Protein AF-A0A564ZEM7-F1 (afdb_monomer)

Secondary structure (DSSP, 8-state):
--HHHHHHHHHHHHGGGS-----S-EEE--SSSPEEEEEES-SS-SEEEEESSTTSPPEEEEEETTEEEETTEEEESS-EE-SS-EEEEES-STT-SEEEEE-SS-EEEEEE-TT----

Radius of gyration: 17.58 Å; Cα contacts (8 Å, |Δi|>4): 238; chains: 1; bounding box: 49×36×43 Å

Structure (mmCIF, N/CA/C/O backbone):
data_AF-A0A564ZEM7-F1
#
_entry.id   AF-A0A564ZEM7-F1
#
loop_
_atom_site.group_PDB
_atom_site.id
_atom_site.type_symbol
_atom_site.label_atom_id
_atom_site.label_alt_id
_atom_site.label_comp_id
_atom_site.label_asym_id
_atom_site.label_entity_id
_atom_site.label_seq_id
_atom_site.pdbx_PDB_ins_code
_atom_site.Cartn_x
_atom_site.Cartn_y
_atom_site.Cartn_z
_atom_site.occupancy
_atom_site.B_iso_or_equiv
_atom_site.auth_seq_id
_atom_site.auth_comp_id
_atom_site.auth_asym_id
_atom_site.auth_atom_id
_atom_site.pdbx_PDB_model_num
ATOM 1 N N . MET A 1 1 ? -35.235 -24.466 -28.842 1.00 55.91 1 MET A N 1
ATOM 2 C CA . MET A 1 1 ? -33.922 -23.776 -28.859 1.00 55.91 1 MET A CA 1
ATOM 3 C C . MET A 1 1 ? -33.900 -22.534 -27.951 1.00 55.91 1 MET A C 1
ATOM 5 O O . MET A 1 1 ? -33.419 -21.492 -28.360 1.00 55.91 1 MET A O 1
ATOM 9 N N . ILE A 1 2 ? -34.406 -22.616 -26.714 1.00 56.03 2 ILE A N 1
ATOM 10 C CA . ILE A 1 2 ? -34.346 -21.505 -25.728 1.00 56.03 2 ILE A CA 1
ATOM 11 C C . ILE A 1 2 ? -33.561 -21.924 -24.469 1.00 56.03 2 ILE A C 1
ATOM 13 O O . ILE A 1 2 ? -33.027 -21.097 -23.742 1.00 56.03 2 ILE A O 1
ATOM 17 N N . GLN A 1 3 ? -33.394 -23.233 -24.265 1.00 52.38 3 GLN A N 1
ATOM 18 C CA . GLN A 1 3 ? -32.759 -23.814 -23.083 1.00 52.38 3 GLN A CA 1
ATOM 19 C C . GLN A 1 3 ? -31.218 -23.734 -23.106 1.00 52.38 3 GLN A C 1
ATOM 21 O O . GLN A 1 3 ? -30.595 -23.705 -22.051 1.00 52.38 3 GLN A O 1
ATOM 26 N N . LEU A 1 4 ? -30.597 -23.631 -24.293 1.00 52.62 4 LEU A N 1
ATOM 27 C CA . LEU A 1 4 ? -29.137 -23.489 -24.424 1.00 52.62 4 LEU A CA 1
ATOM 28 C C . LEU A 1 4 ? -28.634 -22.085 -24.044 1.00 52.62 4 LEU A C 1
ATOM 30 O O . LEU A 1 4 ? -27.521 -21.951 -23.544 1.00 52.62 4 LEU A O 1
ATOM 34 N N . ALA A 1 5 ? -29.448 -21.045 -24.253 1.00 57.22 5 ALA A N 1
ATOM 35 C CA . ALA A 1 5 ? -29.047 -19.661 -23.996 1.00 57.22 5 ALA A CA 1
ATOM 36 C C . ALA A 1 5 ? -28.895 -19.367 -22.492 1.00 57.22 5 ALA A C 1
ATOM 38 O O . ALA A 1 5 ? -27.970 -18.666 -22.092 1.00 57.22 5 ALA A O 1
ATOM 39 N N . PHE A 1 6 ? -29.748 -19.961 -21.648 1.00 54.47 6 PHE A N 1
ATOM 40 C CA . PHE A 1 6 ? -29.698 -19.771 -20.193 1.00 54.47 6 PHE A CA 1
ATOM 41 C C . PHE A 1 6 ? -28.469 -20.420 -19.538 1.00 54.47 6 PHE A C 1
ATOM 43 O O . PHE A 1 6 ? -27.868 -19.827 -18.646 1.00 54.47 6 PHE A O 1
ATOM 50 N N . MET A 1 7 ? -28.039 -21.593 -20.019 1.00 56.38 7 MET A N 1
ATOM 51 C CA . MET A 1 7 ? -26.834 -22.259 -19.503 1.00 56.38 7 MET A CA 1
ATOM 52 C C . MET A 1 7 ? -25.557 -21.459 -19.799 1.00 56.38 7 MET A C 1
ATOM 54 O O . MET A 1 7 ? -24.661 -21.400 -18.959 1.00 56.38 7 MET A O 1
ATOM 58 N N . MET A 1 8 ? -25.483 -20.784 -20.954 1.00 55.09 8 MET A N 1
ATOM 59 C CA . MET A 1 8 ? -24.322 -19.963 -21.315 1.00 55.09 8 MET A CA 1
ATOM 60 C C . MET A 1 8 ? -24.179 -18.730 -20.407 1.00 55.09 8 MET A C 1
ATOM 62 O O . MET A 1 8 ? -23.075 -18.423 -19.968 1.00 55.09 8 MET A O 1
ATOM 66 N N . VAL A 1 9 ? -25.284 -18.060 -20.056 1.00 55.31 9 VAL A N 1
ATOM 67 C CA . VAL A 1 9 ? -25.271 -16.873 -19.174 1.00 55.31 9 VAL A CA 1
ATOM 68 C C . VAL A 1 9 ? -24.814 -17.223 -17.750 1.00 55.31 9 VAL A C 1
ATOM 70 O O . VAL A 1 9 ? -24.059 -16.464 -17.137 1.00 55.31 9 VAL A O 1
ATOM 73 N N . CYS A 1 10 ? -25.186 -18.399 -17.235 1.00 52.50 10 CYS A N 1
ATOM 74 C CA . CYS A 1 10 ? -24.701 -18.873 -15.935 1.00 52.50 10 CYS A CA 1
ATOM 75 C C . CYS A 1 10 ? -23.197 -19.189 -15.951 1.00 52.50 10 CYS A C 1
ATOM 77 O O . CYS A 1 10 ? -22.499 -18.846 -14.998 1.00 52.50 10 CYS A O 1
ATOM 79 N N . LEU A 1 11 ? -22.681 -19.758 -17.046 1.00 51.09 11 LEU A N 1
ATOM 80 C CA . LEU A 1 11 ? -21.252 -20.053 -17.203 1.00 51.09 11 LEU A CA 1
ATOM 81 C C . LEU A 1 11 ? -20.392 -18.776 -17.246 1.00 51.09 11 LEU A C 1
ATOM 83 O O . LEU A 1 11 ? -19.346 -18.731 -16.595 1.00 51.09 11 LEU A O 1
ATOM 87 N N . PHE A 1 12 ? -20.862 -17.713 -17.912 1.00 49.97 12 PHE A N 1
ATOM 88 C CA . PHE A 1 12 ? -20.185 -16.406 -17.897 1.00 49.97 12 PHE A CA 1
ATOM 89 C C . PHE A 1 12 ? -20.228 -15.723 -16.524 1.00 49.97 12 PHE A C 1
ATOM 91 O O . PHE A 1 12 ? -19.297 -15.003 -16.168 1.00 49.97 12 PHE A O 1
ATOM 98 N N . SER A 1 13 ? -21.270 -15.973 -15.727 1.00 47.84 13 SER A N 1
ATOM 99 C CA . SER A 1 13 ? -21.402 -15.411 -14.375 1.00 47.84 13 SER A CA 1
ATOM 100 C C . SER A 1 13 ? -20.432 -16.064 -13.383 1.00 47.84 13 SER A C 1
ATOM 102 O O . SER A 1 13 ? -19.892 -15.390 -12.508 1.00 47.84 13 SER A O 1
ATOM 104 N N . SER A 1 14 ? -20.158 -17.364 -13.543 1.00 44.25 14 SER A N 1
ATOM 105 C CA . SER A 1 14 ? -19.207 -18.095 -12.695 1.00 44.25 14 SER A CA 1
ATOM 106 C C . SER A 1 14 ? -17.739 -17.756 -12.972 1.00 44.25 14 SER A C 1
ATOM 108 O O . SER A 1 14 ? -16.916 -17.867 -12.066 1.00 44.25 14 SER A O 1
ATOM 110 N N . THR A 1 15 ? -17.393 -17.285 -14.176 1.00 44.38 15 THR A N 1
ATOM 111 C CA . THR A 1 15 ? -16.013 -16.870 -14.497 1.00 44.38 15 THR A CA 1
ATOM 112 C C . THR A 1 15 ? -15.600 -15.534 -13.874 1.00 44.38 15 THR A C 1
ATOM 114 O O . THR A 1 15 ? -14.408 -15.266 -13.776 1.00 44.38 15 THR A O 1
ATOM 117 N N . PHE A 1 16 ? -16.538 -14.713 -13.385 1.00 45.19 16 PHE A N 1
ATOM 118 C CA . PHE A 1 16 ? -16.212 -13.467 -12.668 1.00 45.19 16 PHE A CA 1
ATOM 119 C C . PHE A 1 16 ? -15.999 -13.652 -11.158 1.00 45.19 16 PHE A C 1
ATOM 121 O O . PHE A 1 16 ? -15.629 -12.703 -10.471 1.00 45.19 16 PHE A O 1
ATOM 128 N N . ALA A 1 17 ? -16.178 -14.867 -10.633 1.00 43.09 17 ALA A N 1
ATOM 129 C CA . ALA A 1 17 ? -15.904 -15.179 -9.229 1.00 43.09 17 ALA A CA 1
ATOM 130 C C . ALA A 1 17 ? -14.431 -15.548 -8.962 1.00 43.09 17 ALA A C 1
ATOM 132 O O . ALA A 1 17 ? -14.081 -15.952 -7.855 1.00 43.09 17 ALA A O 1
ATOM 133 N N . GLN A 1 18 ? -13.551 -15.405 -9.955 1.00 35.53 18 GLN A N 1
ATOM 134 C CA . GLN A 1 18 ? -12.119 -15.625 -9.799 1.00 35.53 18 GLN A CA 1
ATOM 135 C C . GLN A 1 18 ? -11.417 -14.272 -9.659 1.00 35.53 18 GLN A C 1
ATOM 137 O O . GLN A 1 18 ? -10.949 -13.714 -10.641 1.00 35.53 18 GLN A O 1
ATOM 142 N N . SER A 1 19 ? -11.407 -13.740 -8.429 1.00 43.47 19 SER A N 1
ATOM 143 C CA . SER A 1 19 ? -10.582 -12.608 -7.977 1.00 43.47 19 SER A CA 1
ATOM 144 C C . SER A 1 19 ? -10.377 -11.529 -9.045 1.00 43.47 19 SER A C 1
ATOM 146 O O . SER A 1 19 ? -9.298 -11.429 -9.627 1.00 43.47 19 SER A O 1
ATOM 148 N N . GLY A 1 20 ? -11.401 -10.710 -9.302 1.00 43.31 20 GLY A N 1
ATOM 149 C CA . GLY A 1 20 ? -11.201 -9.460 -10.029 1.00 43.31 20 GLY A CA 1
ATOM 150 C C . GLY A 1 20 ? -10.191 -8.616 -9.256 1.00 43.31 20 GLY A C 1
ATOM 151 O O . GLY A 1 20 ? -10.559 -7.947 -8.294 1.00 43.31 20 GLY A O 1
ATOM 152 N N . GLU A 1 21 ? -8.909 -8.709 -9.611 1.00 54.62 21 GLU A N 1
ATOM 153 C CA . GLU A 1 21 ? -7.842 -7.913 -9.018 1.00 54.62 21 GLU A CA 1
ATOM 154 C C . GLU A 1 21 ? -8.120 -6.450 -9.359 1.00 54.62 21 GLU A C 1
ATOM 156 O O . GLU A 1 21 ? -7.776 -5.948 -10.428 1.00 54.62 21 GLU A O 1
ATOM 161 N N . VAL A 1 22 ? -8.827 -5.767 -8.459 1.00 58.50 22 VAL A N 1
ATOM 162 C CA . VAL A 1 22 ? -9.171 -4.360 -8.635 1.00 58.50 22 VAL A CA 1
ATOM 163 C C . VAL A 1 22 ? -7.880 -3.555 -8.540 1.00 58.50 22 VAL A C 1
ATOM 165 O O . VAL A 1 22 ? -7.268 -3.443 -7.472 1.00 58.50 22 VAL A O 1
ATOM 168 N N . LEU A 1 23 ? -7.461 -3.006 -9.679 1.00 68.12 23 LEU A N 1
ATOM 169 C CA . LEU A 1 23 ? -6.383 -2.033 -9.743 1.00 68.12 23 LEU A CA 1
ATOM 170 C C . LEU A 1 23 ? -6.866 -0.730 -9.105 1.00 68.12 23 LEU A C 1
ATOM 172 O O . LEU A 1 23 ? -7.797 -0.095 -9.597 1.00 68.12 23 LEU A O 1
ATOM 176 N N . GLY A 1 24 ? -6.200 -0.318 -8.027 1.00 73.50 24 GLY A N 1
ATOM 177 C CA . GLY A 1 24 ? -6.386 1.002 -7.432 1.00 73.50 24 GLY A CA 1
ATOM 178 C C . GLY A 1 24 ? -7.020 1.020 -6.043 1.00 73.50 24 GLY A C 1
ATOM 179 O O . GLY A 1 24 ? -6.709 0.191 -5.182 1.00 73.50 24 GLY A O 1
ATOM 180 N N . SER A 1 25 ? -7.823 2.058 -5.802 1.00 82.50 25 SER A N 1
ATOM 181 C CA . SER A 1 25 ? -8.379 2.381 -4.487 1.00 82.50 25 SER A CA 1
ATOM 182 C C . SER A 1 25 ? -9.407 1.347 -4.037 1.00 82.50 25 SER A C 1
ATOM 184 O O . SER A 1 25 ? -10.205 0.875 -4.845 1.00 82.50 25 SER A O 1
ATOM 186 N N . ARG A 1 26 ? -9.410 0.999 -2.747 1.00 85.75 26 ARG A N 1
ATOM 187 C CA . ARG A 1 26 ? -10.347 0.007 -2.193 1.00 85.75 26 ARG A CA 1
ATOM 188 C C . ARG A 1 26 ? -10.571 0.189 -0.694 1.00 85.75 26 ARG A C 1
ATOM 190 O O . ARG A 1 26 ? -9.780 0.848 -0.020 1.00 85.75 26 ARG A O 1
ATOM 197 N N . VAL A 1 27 ? -11.607 -0.459 -0.169 1.00 85.75 27 VAL A N 1
ATOM 198 C CA . VAL A 1 27 ? -11.818 -0.615 1.275 1.00 85.75 27 VAL A CA 1
ATOM 199 C C . VAL A 1 27 ? -11.524 -2.060 1.664 1.00 85.75 27 VAL A C 1
ATOM 201 O O . VAL A 1 27 ? -12.000 -2.979 1.005 1.00 85.75 27 VAL A O 1
ATOM 204 N N . ILE A 1 28 ? -10.734 -2.259 2.716 1.00 85.88 28 ILE A N 1
ATOM 205 C CA . ILE A 1 28 ? -10.465 -3.571 3.310 1.00 85.88 28 ILE A CA 1
ATOM 206 C C . ILE A 1 28 ? -11.223 -3.642 4.628 1.00 85.88 28 ILE A C 1
ATOM 208 O O . ILE A 1 28 ? -10.983 -2.827 5.520 1.00 85.88 28 ILE A O 1
ATOM 212 N N . THR A 1 29 ? -12.133 -4.605 4.740 1.00 84.12 29 THR A N 1
ATOM 213 C CA . THR A 1 29 ? -12.976 -4.803 5.929 1.00 84.12 29 THR A CA 1
ATOM 214 C C . THR A 1 29 ? -12.534 -5.975 6.800 1.00 84.12 29 THR A C 1
ATOM 216 O O . THR A 1 29 ? -13.063 -6.153 7.899 1.00 84.12 29 THR A O 1
ATOM 219 N N . ASP A 1 30 ? -11.539 -6.744 6.343 1.00 80.50 30 ASP A N 1
ATOM 220 C CA . ASP A 1 30 ? -11.022 -7.905 7.060 1.00 80.50 30 ASP A CA 1
ATOM 221 C C . ASP A 1 30 ? -10.555 -7.527 8.468 1.00 80.50 30 ASP A C 1
ATOM 223 O O . ASP A 1 30 ? -9.823 -6.558 8.692 1.00 80.50 30 ASP A O 1
ATOM 227 N N . SER A 1 31 ? -10.984 -8.320 9.445 1.00 73.06 31 SER A N 1
ATOM 228 C CA . SER A 1 31 ? -10.718 -8.058 10.858 1.00 73.06 31 SER A CA 1
ATOM 229 C C . SER A 1 31 ? -9.369 -8.603 11.334 1.00 73.06 31 SER A C 1
ATOM 231 O O . SER A 1 31 ? -8.846 -8.182 12.373 1.00 73.06 31 SER A O 1
ATOM 233 N N . SER A 1 32 ? -8.797 -9.543 10.584 1.00 72.62 32 SER A N 1
ATOM 234 C CA . SER A 1 32 ? -7.529 -10.208 10.873 1.00 72.62 32 SER A CA 1
ATOM 235 C C . SER A 1 32 ? -7.005 -10.938 9.632 1.00 72.62 32 SER A C 1
ATOM 237 O O . SER A 1 32 ? -7.710 -11.073 8.637 1.00 72.62 32 SER A O 1
ATOM 239 N N . GLY A 1 33 ? -5.761 -11.413 9.697 1.00 72.31 33 GLY A N 1
ATOM 240 C CA . GLY A 1 33 ? -5.125 -12.150 8.606 1.00 72.31 33 GLY A CA 1
ATOM 241 C C . GLY A 1 33 ? -4.254 -11.275 7.707 1.00 72.31 33 GLY A C 1
ATOM 242 O O . GLY A 1 33 ? -3.992 -10.106 8.002 1.00 72.31 33 GLY A O 1
ATOM 243 N N . ARG A 1 34 ? -3.754 -11.884 6.628 1.00 69.31 34 ARG A N 1
ATOM 244 C CA . ARG A 1 34 ? -2.955 -11.202 5.605 1.00 69.31 34 ARG A CA 1
ATOM 245 C C . ARG A 1 34 ? -3.875 -10.427 4.678 1.00 69.31 34 ARG A C 1
ATOM 247 O O . ARG A 1 34 ? -4.873 -10.971 4.216 1.00 69.31 34 ARG A O 1
ATOM 254 N N . VAL A 1 35 ? -3.491 -9.198 4.346 1.00 75.06 35 VAL A N 1
ATOM 255 C CA . VAL A 1 35 ? -4.118 -8.497 3.225 1.00 75.06 35 VAL A CA 1
ATOM 256 C C . VAL A 1 35 ? -3.603 -9.177 1.966 1.00 75.06 35 VAL A C 1
ATOM 258 O O . VAL A 1 35 ? -2.385 -9.258 1.780 1.00 75.06 35 VAL A O 1
ATOM 261 N N . GLY A 1 36 ? -4.508 -9.675 1.123 1.00 75.31 36 GLY A N 1
ATOM 262 C CA . GLY A 1 36 ? -4.139 -10.215 -0.183 1.00 75.31 36 GLY A CA 1
ATOM 263 C C . GLY A 1 36 ? -3.307 -9.216 -1.005 1.00 75.31 36 GLY A C 1
ATOM 264 O O . GLY A 1 36 ? -3.307 -8.017 -0.712 1.00 75.31 36 GLY A O 1
ATOM 265 N N . PRO A 1 37 ? -2.582 -9.687 -2.030 1.00 85.94 37 PRO A N 1
ATOM 266 C CA . PRO A 1 37 ? -1.761 -8.819 -2.862 1.00 85.94 37 PRO A CA 1
ATOM 267 C C . PRO A 1 37 ? -2.590 -7.661 -3.432 1.00 85.94 37 PRO A C 1
ATOM 269 O O . PRO A 1 37 ? -3.670 -7.841 -3.999 1.00 85.94 37 PRO A O 1
ATOM 272 N N . MET A 1 38 ? -2.087 -6.443 -3.257 1.00 89.06 38 MET A N 1
ATOM 273 C CA . MET A 1 38 ? -2.700 -5.233 -3.780 1.00 89.06 38 MET A CA 1
ATOM 274 C C . MET A 1 38 ? -1.887 -4.709 -4.951 1.00 89.06 38 MET A C 1
ATOM 276 O O . MET A 1 38 ? -0.720 -4.353 -4.794 1.00 89.06 38 MET A O 1
ATOM 280 N N . LEU A 1 39 ? -2.525 -4.647 -6.116 1.00 89.62 39 LEU A N 1
ATOM 281 C CA . LEU A 1 39 ? -1.939 -4.131 -7.340 1.00 89.62 39 LEU A CA 1
ATOM 282 C C . LEU A 1 39 ? -2.390 -2.692 -7.597 1.00 89.62 39 LEU A C 1
ATOM 284 O O . LEU A 1 39 ? -3.576 -2.358 -7.511 1.00 89.62 39 LEU A O 1
ATOM 288 N N . PHE A 1 40 ? -1.428 -1.847 -7.945 1.00 87.38 40 PHE A N 1
ATOM 289 C CA . PHE A 1 40 ? -1.637 -0.452 -8.315 1.00 87.38 40 PHE A CA 1
ATOM 290 C C . PHE A 1 40 ? -1.025 -0.227 -9.682 1.00 87.38 40 PHE A C 1
ATOM 292 O O . PHE A 1 40 ? 0.123 -0.614 -9.885 1.00 87.38 40 PHE A O 1
ATOM 299 N N . LYS A 1 41 ? -1.739 0.430 -10.599 1.00 87.06 41 LYS A N 1
ATOM 300 C CA . LYS A 1 41 ? -1.245 0.757 -11.945 1.00 87.06 41 LYS A CA 1
ATOM 301 C C . LYS A 1 41 ? -0.250 1.925 -11.898 1.00 87.06 41 LYS A C 1
ATOM 303 O O . LYS A 1 41 ? -0.431 2.965 -12.505 1.00 87.06 41 LYS A O 1
ATOM 308 N N . SER A 1 42 ? 0.801 1.763 -11.109 1.00 80.06 42 SER A N 1
ATOM 309 C CA . SER A 1 42 ? 1.862 2.739 -10.927 1.00 80.06 42 SER A CA 1
ATOM 310 C C . SER A 1 42 ? 3.183 2.007 -11.021 1.00 80.06 42 SER A C 1
ATOM 312 O O . SER A 1 42 ? 3.502 1.172 -10.176 1.00 80.06 42 SER A O 1
ATOM 314 N N . SER A 1 43 ? 3.934 2.305 -12.070 1.00 76.56 43 SER A N 1
ATOM 315 C CA . SER A 1 43 ? 5.245 1.719 -12.331 1.00 76.56 43 SER A CA 1
ATOM 316 C C . SER A 1 43 ? 6.366 2.396 -11.555 1.00 76.56 43 SER A C 1
ATOM 318 O O . SER A 1 43 ? 7.437 1.824 -11.399 1.00 76.56 43 SER A O 1
ATOM 320 N N . PHE A 1 44 ? 6.111 3.601 -11.039 1.00 78.44 44 PHE A N 1
ATOM 321 C CA . PHE A 1 44 ? 7.038 4.378 -10.222 1.00 78.44 44 PHE A CA 1
ATOM 322 C C . PHE A 1 44 ? 6.237 5.254 -9.252 1.00 78.44 44 PHE A C 1
ATOM 324 O O . PHE A 1 44 ? 5.957 6.418 -9.552 1.00 78.44 44 PHE A O 1
ATOM 331 N N . PRO A 1 45 ? 5.810 4.714 -8.099 1.00 80.25 45 PRO A N 1
ATOM 332 C CA . PRO A 1 45 ? 5.136 5.524 -7.100 1.00 80.25 45 PRO A CA 1
ATOM 333 C C . PRO A 1 45 ? 6.121 6.550 -6.526 1.00 80.25 45 PRO A C 1
ATOM 335 O O . PRO A 1 45 ? 7.152 6.196 -5.954 1.00 80.25 45 PRO A O 1
ATOM 338 N N . ASN A 1 46 ? 5.793 7.834 -6.667 1.00 83.31 46 ASN A N 1
ATOM 339 C CA . ASN A 1 46 ? 6.554 8.938 -6.084 1.00 83.31 46 ASN A CA 1
ATOM 340 C C . ASN A 1 46 ? 6.404 8.960 -4.563 1.00 83.31 46 ASN A C 1
ATOM 342 O O . ASN A 1 46 ? 7.329 9.329 -3.839 1.00 83.31 46 ASN A O 1
ATOM 346 N N . THR A 1 47 ? 5.214 8.606 -4.079 1.00 90.00 47 THR A N 1
ATOM 347 C CA . THR A 1 47 ? 4.881 8.607 -2.660 1.00 90.00 47 THR A CA 1
ATOM 348 C C . THR A 1 47 ? 4.174 7.312 -2.297 1.00 90.00 47 THR A C 1
ATOM 350 O O . THR A 1 47 ? 3.246 6.868 -2.968 1.00 90.00 47 THR A O 1
ATOM 353 N N . MET A 1 48 ? 4.619 6.696 -1.207 1.00 93.19 48 MET A N 1
ATOM 354 C CA . MET A 1 48 ? 3.915 5.604 -0.548 1.00 93.19 48 MET A CA 1
ATOM 355 C C . MET A 1 48 ? 3.927 5.904 0.940 1.00 93.19 48 MET A C 1
ATOM 357 O O . MET A 1 48 ? 4.992 5.983 1.556 1.00 93.19 48 MET A O 1
ATOM 361 N N . SER A 1 49 ? 2.746 6.110 1.507 1.00 93.44 49 SER A N 1
ATOM 362 C CA . SER A 1 49 ? 2.593 6.558 2.884 1.00 93.44 49 SER A CA 1
ATOM 363 C C . SER A 1 49 ? 1.505 5.759 3.574 1.00 93.44 49 SER A C 1
ATOM 365 O O . SER A 1 49 ? 0.441 5.517 3.011 1.00 93.44 49 SER A O 1
ATOM 367 N N . LEU A 1 50 ? 1.778 5.369 4.811 1.00 92.00 50 LEU A N 1
ATOM 368 C CA . LEU A 1 50 ? 0.891 4.562 5.628 1.00 92.00 50 LEU A CA 1
ATOM 369 C C . LEU A 1 50 ? 0.564 5.309 6.918 1.00 92.00 50 LEU A C 1
ATOM 371 O O . LEU A 1 50 ? 1.441 5.893 7.567 1.00 92.00 50 LEU A O 1
ATOM 375 N N . GLN A 1 51 ? -0.705 5.268 7.288 1.00 91.56 51 GLN A N 1
ATOM 376 C CA . GLN A 1 51 ? -1.235 5.816 8.520 1.00 91.56 51 GLN A CA 1
ATOM 377 C C . GLN A 1 51 ? -1.775 4.664 9.371 1.00 91.56 51 GLN A C 1
ATOM 379 O O . GLN A 1 51 ? -2.558 3.844 8.893 1.00 91.56 51 GLN A O 1
ATOM 384 N N . LYS A 1 52 ? -1.340 4.574 10.634 1.00 88.00 52 LYS A N 1
ATOM 385 C CA . LYS A 1 52 ? -1.746 3.479 11.534 1.00 88.00 52 LYS A CA 1
ATOM 386 C C . LYS A 1 52 ? -3.138 3.688 12.123 1.00 88.00 52 LYS A C 1
ATOM 388 O O . LYS A 1 52 ? -3.949 2.778 12.144 1.00 88.00 52 LYS A O 1
ATOM 393 N N . THR A 1 53 ? -3.397 4.896 12.601 1.00 87.94 53 THR A N 1
ATOM 394 C CA . THR A 1 53 ? -4.669 5.330 13.196 1.00 87.94 53 THR A CA 1
ATOM 395 C C . THR A 1 53 ? -5.067 6.691 12.614 1.00 87.94 53 THR A C 1
ATOM 397 O O . THR A 1 53 ? -4.165 7.411 12.171 1.00 87.94 53 THR A O 1
ATOM 400 N N . PRO A 1 54 ? -6.353 7.095 12.654 1.00 86.38 54 PRO A N 1
ATOM 401 C CA . PRO A 1 54 ? -6.830 8.350 12.052 1.00 86.38 54 PRO A CA 1
ATOM 402 C C . PRO A 1 54 ? -6.024 9.599 12.445 1.00 86.38 54 PRO A C 1
ATOM 404 O O . PRO A 1 54 ? -5.814 10.496 11.634 1.00 86.38 54 PRO A O 1
ATOM 407 N N . ASN A 1 55 ? -5.497 9.619 13.674 1.00 86.69 55 ASN A N 1
ATOM 408 C CA . ASN A 1 55 ? -4.760 10.759 14.230 1.00 86.69 55 ASN A CA 1
ATOM 409 C C . ASN A 1 55 ? -3.237 10.548 14.251 1.00 86.69 55 ASN A C 1
ATOM 411 O O . ASN A 1 55 ? -2.492 11.380 14.768 1.00 86.69 55 ASN A O 1
ATOM 415 N N . SER A 1 56 ? -2.744 9.422 13.730 1.00 90.12 56 SER A N 1
ATOM 416 C CA . SER A 1 56 ? -1.304 9.166 13.666 1.00 90.12 56 SER A CA 1
ATOM 417 C C . SER A 1 56 ? -0.653 9.930 12.516 1.00 90.12 56 SER A C 1
ATOM 419 O O . SER A 1 56 ? -1.259 10.161 11.471 1.00 90.12 56 SER A O 1
ATOM 421 N N . LYS A 1 57 ? 0.623 10.290 12.691 1.00 91.69 57 LYS A N 1
ATOM 422 C CA . LYS A 1 57 ? 1.426 10.863 11.608 1.00 91.69 57 LYS A CA 1
ATOM 423 C C . LYS A 1 57 ? 1.610 9.840 10.491 1.00 91.69 57 LYS A C 1
ATOM 425 O O . LYS A 1 57 ? 1.863 8.662 10.753 1.00 91.69 57 LYS A O 1
ATOM 430 N N . TRP A 1 58 ? 1.578 10.330 9.261 1.00 92.25 58 TRP A N 1
ATOM 431 C CA . TRP A 1 58 ? 1.958 9.566 8.085 1.00 92.25 58 TRP A CA 1
ATOM 432 C C . TRP A 1 58 ? 3.405 9.100 8.175 1.00 92.25 58 TRP A C 1
ATOM 434 O O . TRP A 1 58 ? 4.300 9.860 8.556 1.00 92.25 58 TRP A O 1
ATOM 444 N N . LYS A 1 59 ? 3.635 7.843 7.808 1.00 93.25 59 LYS A N 1
ATOM 445 C CA . LYS A 1 59 ? 4.972 7.266 7.716 1.00 93.25 59 LYS A CA 1
ATOM 446 C C . LYS A 1 59 ? 5.215 6.773 6.305 1.00 93.25 59 LYS A C 1
ATOM 448 O O . LYS A 1 59 ? 4.356 6.125 5.717 1.00 93.25 59 LYS A O 1
ATOM 453 N N . VAL A 1 60 ? 6.405 7.056 5.791 1.00 94.62 60 VAL A N 1
ATOM 454 C CA . VAL A 1 60 ? 6.818 6.588 4.468 1.00 94.62 60 VAL A CA 1
ATOM 455 C C . VAL A 1 60 ? 6.937 5.065 4.487 1.00 94.62 60 VAL A C 1
ATOM 457 O O . VAL A 1 60 ? 7.608 4.496 5.356 1.00 94.62 60 VAL A O 1
ATOM 460 N N . LEU A 1 61 ? 6.290 4.432 3.516 1.00 93.31 61 LEU A N 1
ATOM 461 C CA . LEU A 1 61 ? 6.418 3.021 3.197 1.00 93.31 61 LEU A CA 1
ATOM 462 C C . LEU A 1 61 ? 7.497 2.869 2.121 1.00 93.31 61 LEU A C 1
ATOM 464 O O . LEU A 1 61 ? 7.466 3.549 1.098 1.00 93.31 61 LEU A O 1
ATOM 468 N N . LYS A 1 62 ? 8.468 1.990 2.353 1.00 94.06 62 LYS A N 1
ATOM 469 C CA . LYS A 1 62 ? 9.563 1.721 1.416 1.00 94.06 62 LYS A CA 1
ATOM 470 C C . LYS A 1 62 ? 9.564 0.257 1.028 1.00 94.06 62 LYS A C 1
ATOM 472 O O . LYS A 1 62 ? 9.360 -0.602 1.883 1.00 94.06 62 LYS A O 1
ATOM 477 N N . ILE A 1 63 ? 9.868 -0.020 -0.232 1.00 94.00 63 ILE A N 1
ATOM 478 C CA . ILE A 1 63 ? 10.123 -1.379 -0.700 1.00 94.00 63 ILE A CA 1
ATOM 479 C C . ILE A 1 63 ? 11.634 -1.601 -0.652 1.00 94.00 63 ILE A C 1
ATOM 481 O O . ILE A 1 63 ? 12.390 -0.853 -1.268 1.00 94.00 63 ILE A O 1
ATOM 485 N N . VAL A 1 64 ? 12.071 -2.591 0.122 1.00 94.25 64 VAL A N 1
ATOM 486 C CA . VAL A 1 64 ? 13.484 -2.948 0.300 1.00 94.25 64 VAL A CA 1
ATOM 487 C C . VAL A 1 64 ? 13.596 -4.463 0.191 1.00 94.25 64 VAL A C 1
ATOM 489 O O . VAL A 1 64 ? 12.960 -5.173 0.967 1.00 94.25 64 VAL A O 1
ATOM 492 N N . ASN A 1 65 ? 14.379 -4.959 -0.771 1.00 93.62 65 ASN A N 1
ATOM 493 C CA . ASN A 1 65 ? 14.617 -6.394 -0.994 1.00 93.62 65 ASN A CA 1
ATOM 494 C C . ASN A 1 65 ? 13.323 -7.238 -1.015 1.00 93.62 65 ASN A C 1
ATOM 496 O O . ASN A 1 65 ? 13.215 -8.243 -0.317 1.00 93.62 65 ASN A O 1
ATOM 500 N N . GLY A 1 66 ? 12.302 -6.794 -1.755 1.00 93.38 66 GLY A N 1
ATOM 501 C CA . GLY A 1 66 ? 11.026 -7.513 -1.869 1.00 93.38 66 GLY A CA 1
ATOM 502 C C . GLY A 1 66 ?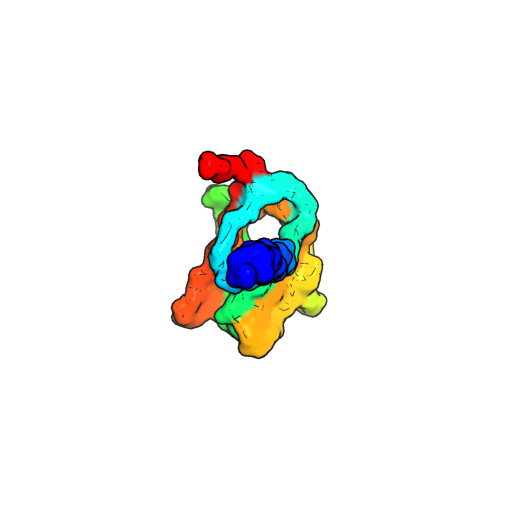 10.088 -7.384 -0.659 1.00 93.38 66 GLY A C 1
ATOM 503 O O . GLY A 1 66 ? 9.020 -7.993 -0.644 1.00 93.38 66 GLY A O 1
ATOM 504 N N . SER A 1 67 ? 10.464 -6.608 0.361 1.00 94.75 67 SER A N 1
ATOM 505 C CA . SER A 1 67 ? 9.678 -6.400 1.582 1.00 94.75 67 SER A CA 1
ATOM 506 C C . SER A 1 67 ? 9.174 -4.965 1.692 1.00 94.75 67 SER A C 1
ATOM 508 O O . SER A 1 67 ? 9.892 -4.010 1.392 1.00 94.75 67 SER A O 1
ATOM 510 N N . CYS A 1 68 ? 7.956 -4.798 2.197 1.00 92.81 68 CYS A N 1
ATOM 511 C CA . CYS A 1 68 ? 7.421 -3.505 2.598 1.00 92.81 68 CYS A CA 1
ATOM 512 C C . CYS A 1 68 ? 7.921 -3.146 4.001 1.00 92.81 68 CYS A C 1
ATOM 514 O O . CYS A 1 68 ? 7.699 -3.886 4.962 1.00 92.81 68 CYS A O 1
ATOM 516 N N . THR A 1 69 ? 8.560 -1.986 4.139 1.00 93.31 69 THR A N 1
ATOM 517 C CA . THR A 1 69 ? 9.147 -1.505 5.394 1.00 93.31 69 THR A CA 1
ATOM 518 C C . THR A 1 69 ? 8.622 -0.125 5.770 1.00 93.31 69 THR A C 1
ATOM 520 O O . THR A 1 69 ? 8.466 0.757 4.927 1.00 93.31 69 THR A O 1
ATOM 523 N N . MET A 1 70 ? 8.361 0.082 7.058 1.00 91.06 70 MET A N 1
ATOM 524 C CA . MET A 1 70 ? 7.905 1.355 7.609 1.00 91.06 70 MET A CA 1
ATOM 525 C C . MET A 1 70 ? 8.684 1.659 8.889 1.00 91.06 70 MET A C 1
ATOM 527 O O . MET A 1 70 ? 8.627 0.903 9.859 1.00 91.06 70 MET A O 1
ATOM 531 N N . GLY A 1 71 ? 9.417 2.777 8.905 1.00 87.06 71 GLY A N 1
ATOM 532 C CA . GLY A 1 71 ? 10.236 3.169 10.061 1.00 87.06 71 GLY A CA 1
ATOM 533 C C . GLY A 1 71 ? 11.249 2.097 10.486 1.00 87.06 71 GLY A C 1
ATOM 534 O O . GLY A 1 71 ? 11.421 1.868 11.678 1.00 87.06 71 GLY A O 1
ATOM 535 N N . GLY A 1 72 ? 11.846 1.390 9.519 1.00 86.88 72 GLY A N 1
ATOM 536 C CA . GLY A 1 72 ? 12.832 0.327 9.755 1.00 86.88 72 GLY A CA 1
ATOM 537 C C . GLY A 1 72 ? 12.252 -1.047 10.111 1.00 86.88 72 GLY A C 1
ATOM 538 O O . GLY A 1 72 ? 13.011 -2.001 10.228 1.00 86.88 72 GLY A O 1
ATOM 539 N N . ARG A 1 73 ? 10.927 -1.185 10.260 1.00 90.25 73 ARG A N 1
ATOM 540 C CA . ARG A 1 73 ? 10.268 -2.475 10.529 1.00 90.25 73 ARG A CA 1
ATOM 541 C C . ARG A 1 73 ? 9.622 -3.033 9.269 1.00 90.25 73 ARG A C 1
ATOM 543 O O . ARG A 1 73 ? 9.008 -2.274 8.521 1.00 90.25 73 ARG A O 1
ATOM 550 N N . ILE A 1 74 ? 9.718 -4.344 9.065 1.00 91.81 74 ILE A N 1
ATOM 551 C CA . ILE A 1 74 ? 8.997 -5.048 7.998 1.00 91.81 74 ILE A CA 1
ATOM 552 C C . ILE A 1 74 ? 7.520 -5.128 8.384 1.00 91.81 74 ILE A C 1
ATOM 554 O O . ILE A 1 74 ? 7.183 -5.544 9.490 1.00 91.81 74 ILE A O 1
ATOM 558 N N . VAL A 1 75 ? 6.649 -4.706 7.475 1.00 91.00 75 VAL A N 1
ATOM 559 C CA . VAL A 1 75 ? 5.190 -4.689 7.665 1.00 91.00 75 VAL A CA 1
ATOM 560 C C . VAL A 1 75 ? 4.455 -5.595 6.679 1.00 91.00 75 VAL A C 1
ATOM 562 O O . VAL A 1 75 ? 3.252 -5.817 6.815 1.00 91.00 75 VAL A O 1
ATOM 565 N N . GLY A 1 76 ? 5.162 -6.117 5.681 1.00 91.25 76 GLY A N 1
ATOM 566 C CA . GLY A 1 76 ? 4.550 -6.857 4.596 1.00 91.25 76 GLY A 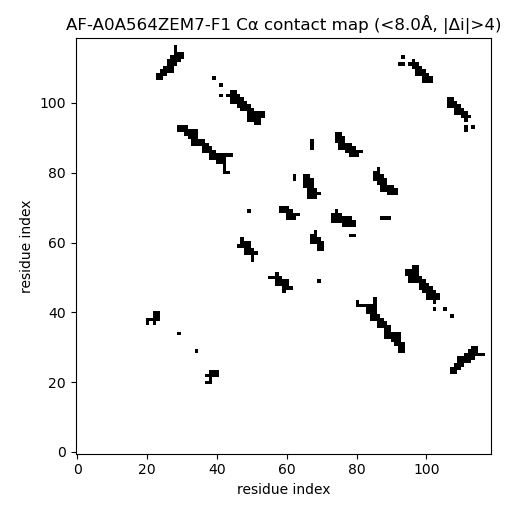CA 1
ATOM 567 C C . GLY A 1 76 ? 5.549 -7.431 3.604 1.00 91.25 76 GLY A C 1
ATOM 568 O O . GLY A 1 76 ? 6.689 -6.969 3.522 1.00 91.25 76 GLY A O 1
ATOM 569 N N . GLY A 1 77 ? 5.103 -8.425 2.850 1.00 91.88 77 GLY A N 1
ATOM 570 C CA . GLY A 1 77 ? 5.822 -9.035 1.741 1.00 91.88 77 GLY A CA 1
ATOM 571 C C . GLY A 1 77 ? 4.990 -10.168 1.123 1.00 91.88 77 GLY A C 1
ATOM 572 O O . GLY A 1 77 ? 4.213 -10.796 1.845 1.00 91.88 77 GLY A O 1
ATOM 573 N N . PRO A 1 78 ? 5.120 -10.438 -0.188 1.00 93.19 78 PRO A N 1
ATOM 574 C CA . PRO A 1 78 ? 6.026 -9.785 -1.136 1.00 93.19 78 PRO A CA 1
ATOM 575 C C . PRO A 1 78 ? 5.547 -8.385 -1.563 1.00 93.19 78 PRO A C 1
ATOM 577 O O . PRO A 1 78 ? 4.348 -8.136 -1.701 1.00 93.19 78 PRO A O 1
ATOM 580 N N . CYS A 1 79 ? 6.502 -7.480 -1.780 1.00 92.81 79 CYS A N 1
ATOM 581 C CA . CYS A 1 79 ? 6.281 -6.136 -2.305 1.00 92.81 79 CYS A CA 1
ATOM 582 C C . CYS A 1 79 ? 7.273 -5.824 -3.421 1.00 92.81 79 CYS A C 1
ATOM 584 O O . CYS A 1 79 ? 8.473 -6.040 -3.264 1.00 92.81 79 CYS A O 1
ATOM 586 N N . GLU A 1 80 ? 6.787 -5.286 -4.532 1.00 93.88 80 GLU A N 1
ATOM 587 C CA . GLU A 1 80 ? 7.601 -5.107 -5.730 1.00 93.88 80 GLU A CA 1
ATOM 588 C C . GLU A 1 80 ? 7.087 -3.942 -6.571 1.00 93.88 80 GLU A C 1
ATOM 590 O O . GLU A 1 80 ? 5.884 -3.706 -6.658 1.00 93.88 80 GLU A O 1
ATOM 595 N N . VAL A 1 81 ? 8.005 -3.234 -7.219 1.00 91.44 81 VAL A N 1
ATOM 596 C CA . VAL A 1 81 ? 7.674 -2.278 -8.274 1.00 91.44 81 VAL A CA 1
ATOM 597 C C . VAL A 1 81 ? 8.032 -2.932 -9.601 1.00 91.44 81 VAL A C 1
ATOM 599 O O . VAL A 1 81 ? 9.201 -3.227 -9.848 1.00 91.44 81 VAL A O 1
ATOM 602 N N . LYS A 1 82 ? 7.030 -3.177 -10.443 1.00 90.31 82 LYS A N 1
ATOM 603 C CA . LYS A 1 82 ? 7.187 -3.694 -11.804 1.00 90.31 82 LYS A CA 1
ATOM 604 C C . LYS A 1 82 ? 6.912 -2.596 -12.824 1.00 90.31 82 LYS A C 1
ATOM 606 O O . LYS A 1 82 ? 6.367 -1.543 -12.511 1.00 90.31 82 LYS A O 1
ATOM 611 N N . LYS A 1 83 ? 7.258 -2.881 -14.081 1.00 86.81 83 LYS A N 1
ATOM 612 C CA . LYS A 1 83 ? 7.122 -1.947 -15.207 1.00 86.81 83 LYS A CA 1
ATOM 613 C C . LYS A 1 83 ? 5.711 -1.374 -15.375 1.00 86.81 83 LYS A C 1
ATOM 615 O O . LYS A 1 83 ? 5.599 -0.240 -15.819 1.00 86.81 83 LYS A O 1
ATOM 620 N N . ASP A 1 84 ? 4.675 -2.128 -15.015 1.00 86.69 84 ASP A N 1
ATOM 621 C CA . ASP A 1 84 ? 3.278 -1.734 -15.248 1.00 86.69 84 ASP A CA 1
ATOM 622 C C . ASP A 1 84 ? 2.478 -1.552 -13.952 1.00 86.69 84 ASP A C 1
ATOM 624 O O . ASP A 1 84 ? 1.400 -0.956 -13.960 1.00 86.69 84 ASP A O 1
ATOM 628 N N . PHE A 1 85 ? 2.996 -2.051 -12.827 1.00 88.56 85 PHE A N 1
ATOM 629 C CA . PHE A 1 85 ? 2.286 -2.015 -11.559 1.00 88.56 85 PHE A CA 1
ATOM 630 C C . PHE A 1 85 ? 3.209 -2.066 -10.346 1.00 88.56 85 PHE A C 1
ATOM 632 O O . PHE A 1 85 ? 4.320 -2.582 -10.399 1.00 88.56 85 PHE A O 1
ATOM 639 N N . THR A 1 86 ? 2.684 -1.615 -9.215 1.00 91.00 86 THR A N 1
ATOM 640 C CA . THR A 1 86 ? 3.265 -1.834 -7.893 1.00 91.00 86 THR A CA 1
ATOM 641 C C . THR A 1 86 ? 2.431 -2.873 -7.155 1.00 91.00 86 THR A C 1
ATOM 643 O O . THR A 1 86 ? 1.207 -2.756 -7.093 1.00 91.00 86 THR A O 1
ATOM 646 N N . LEU A 1 87 ? 3.100 -3.879 -6.599 1.00 91.88 87 LEU A N 1
ATOM 647 C CA . LEU A 1 87 ? 2.537 -4.915 -5.745 1.00 91.88 87 LEU A CA 1
ATOM 648 C C . LEU A 1 87 ? 2.850 -4.595 -4.285 1.00 91.88 87 LEU A C 1
ATOM 650 O O . LEU A 1 87 ? 4.017 -4.464 -3.914 1.00 91.88 87 LEU A O 1
ATOM 654 N N . ILE A 1 88 ? 1.816 -4.531 -3.452 1.00 91.62 88 ILE A N 1
ATOM 655 C CA . ILE A 1 88 ? 1.931 -4.354 -2.004 1.00 91.62 88 ILE A CA 1
ATOM 656 C C . ILE A 1 88 ? 1.155 -5.466 -1.313 1.00 91.62 88 ILE A C 1
ATOM 658 O O . ILE A 1 88 ? -0.042 -5.620 -1.532 1.00 91.62 88 ILE A O 1
ATOM 662 N N . THR A 1 89 ? 1.819 -6.194 -0.425 1.00 90.81 89 THR A N 1
ATOM 663 C CA . THR A 1 89 ? 1.190 -7.217 0.416 1.00 90.81 89 THR A CA 1
ATOM 664 C C . THR A 1 89 ? 1.505 -6.893 1.864 1.00 90.81 89 THR A C 1
ATOM 666 O O . THR A 1 89 ? 2.668 -6.650 2.186 1.00 90.81 89 THR A O 1
ATOM 669 N N . PHE A 1 90 ? 0.506 -6.889 2.747 1.00 88.88 90 PHE A N 1
ATOM 670 C CA . PHE A 1 90 ? 0.720 -6.679 4.182 1.00 88.88 90 PHE A CA 1
ATOM 671 C C . PHE A 1 90 ? 0.563 -7.981 4.957 1.00 88.88 90 PHE A C 1
ATOM 673 O O . PHE A 1 90 ? -0.348 -8.768 4.701 1.00 88.88 90 PHE A O 1
ATOM 680 N N . ASN A 1 91 ? 1.442 -8.185 5.941 1.00 83.94 91 ASN A N 1
ATOM 681 C CA . ASN A 1 91 ? 1.437 -9.403 6.753 1.00 83.94 91 ASN A CA 1
ATOM 682 C C . ASN A 1 91 ? 0.215 -9.469 7.677 1.00 83.94 91 ASN A C 1
ATOM 684 O O . ASN A 1 91 ? -0.263 -10.559 7.972 1.00 83.94 91 ASN A O 1
ATOM 688 N N . GLU A 1 92 ? -0.280 -8.312 8.118 1.00 77.19 92 GLU A N 1
ATOM 689 C CA . GLU A 1 92 ? -1.396 -8.192 9.052 1.00 77.19 92 GLU A CA 1
ATOM 690 C C . GLU A 1 92 ? -2.276 -6.988 8.683 1.00 77.19 92 GLU A C 1
ATOM 692 O O . GLU A 1 92 ? -1.776 -5.869 8.535 1.00 77.19 92 GLU A O 1
ATOM 697 N N . VAL A 1 93 ? -3.585 -7.222 8.551 1.00 65.69 93 VAL A N 1
ATOM 698 C CA . VAL A 1 93 ? -4.605 -6.205 8.228 1.00 65.69 93 VAL A CA 1
ATOM 699 C C . VAL A 1 93 ? -4.876 -5.180 9.355 1.00 65.69 93 VAL A C 1
ATOM 701 O O . VAL A 1 93 ? -5.016 -3.997 9.048 1.00 65.69 93 VAL A O 1
ATOM 704 N N . PRO A 1 94 ? -4.962 -5.531 10.657 1.00 59.22 94 PRO A N 1
ATOM 705 C CA . PRO A 1 94 ? -5.792 -4.733 11.568 1.00 59.22 94 PRO A CA 1
ATOM 706 C C . PRO A 1 94 ? -5.141 -3.493 12.206 1.00 59.22 94 PRO A C 1
ATOM 708 O O . PRO A 1 94 ? -5.782 -2.851 13.030 1.00 59.22 94 PRO A O 1
ATOM 711 N N . ASN A 1 95 ? -3.900 -3.129 11.871 1.00 70.62 95 ASN A N 1
ATOM 712 C CA . ASN A 1 95 ? -3.192 -2.017 12.536 1.00 70.62 95 ASN A CA 1
ATOM 713 C C . ASN A 1 95 ? -2.972 -0.781 11.654 1.00 70.62 95 ASN A C 1
ATOM 715 O O . ASN A 1 95 ? -2.166 0.093 12.003 1.00 70.62 9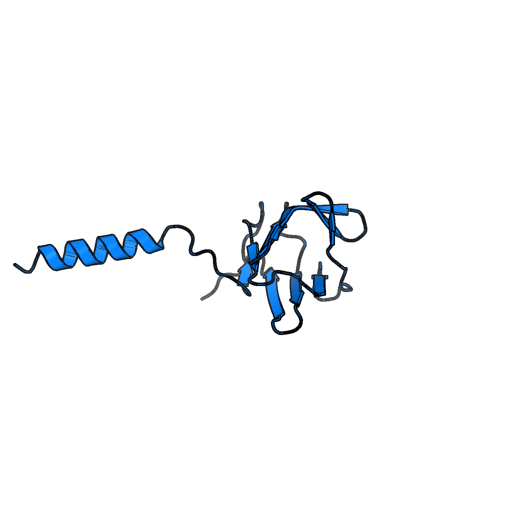5 ASN A O 1
ATOM 719 N N . TYR A 1 96 ? -3.650 -0.719 10.511 1.00 86.56 96 TYR A N 1
ATOM 720 C CA . TYR A 1 96 ? -3.587 0.418 9.607 1.00 86.56 96 TYR A CA 1
ATOM 721 C C . TYR A 1 96 ? -4.954 1.056 9.462 1.00 86.56 96 TYR A C 1
ATOM 723 O O . TYR A 1 96 ? -5.974 0.395 9.593 1.00 86.56 96 TYR A O 1
ATOM 731 N N . HIS A 1 97 ? -4.946 2.358 9.216 1.00 88.81 97 HIS A N 1
ATOM 732 C CA . HIS A 1 97 ? -6.134 3.142 8.929 1.00 88.81 97 HIS A CA 1
ATOM 733 C C . HIS A 1 97 ? -6.210 3.448 7.440 1.00 88.81 97 HIS A C 1
ATOM 735 O O . HIS A 1 97 ? -7.260 3.300 6.817 1.00 88.81 97 HIS A O 1
ATOM 741 N N . LEU A 1 98 ? -5.078 3.860 6.861 1.00 91.81 98 LEU A N 1
ATOM 742 C CA . LEU A 1 98 ? -5.054 4.351 5.496 1.00 91.81 98 LEU A CA 1
ATOM 743 C C . LEU A 1 98 ? -3.683 4.144 4.851 1.00 91.81 98 LEU A C 1
ATOM 745 O O . LEU A 1 98 ? -2.651 4.458 5.446 1.00 91.81 98 LEU A O 1
ATOM 749 N N . LEU A 1 99 ? -3.678 3.630 3.625 1.00 92.12 99 LEU A N 1
ATOM 750 C CA . LEU A 1 99 ? -2.518 3.605 2.736 1.00 92.12 99 LEU A CA 1
ATOM 751 C C . LEU A 1 99 ? -2.791 4.553 1.571 1.00 92.12 99 LEU A C 1
ATOM 753 O O . LEU A 1 99 ? -3.864 4.521 0.972 1.00 92.12 99 LEU A O 1
ATOM 757 N N . MET A 1 100 ? -1.800 5.369 1.238 1.00 93.38 100 MET A N 1
ATOM 758 C CA . MET A 1 100 ? -1.824 6.245 0.078 1.00 93.38 100 MET A CA 1
ATOM 759 C C . MET A 1 100 ? -0.619 5.957 -0.805 1.00 93.38 100 MET A C 1
ATOM 761 O O . MET A 1 100 ? 0.516 5.907 -0.323 1.00 93.38 100 MET A O 1
ATOM 765 N N . ILE A 1 101 ? -0.880 5.788 -2.096 1.00 92.06 101 ILE A N 1
ATOM 766 C CA . ILE A 1 101 ? 0.136 5.576 -3.123 1.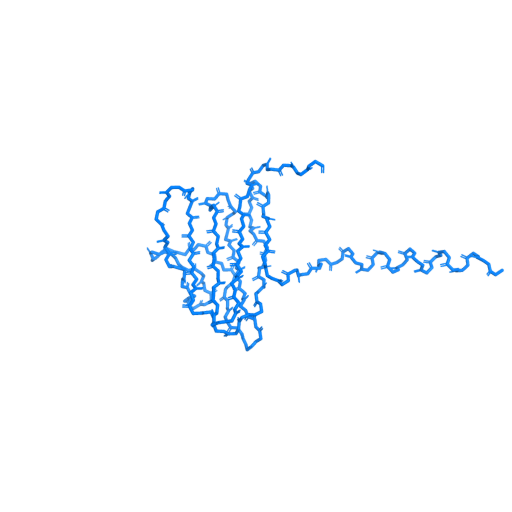00 92.06 101 ILE A CA 1
ATOM 767 C C . ILE A 1 101 ? -0.091 6.618 -4.208 1.00 92.06 101 ILE A C 1
ATOM 769 O O . ILE A 1 101 ? -1.143 6.624 -4.838 1.00 92.06 101 ILE A O 1
ATOM 773 N N . GLY A 1 102 ? 0.879 7.500 -4.416 1.00 88.44 102 GLY A N 1
ATOM 774 C CA . GLY A 1 102 ? 0.8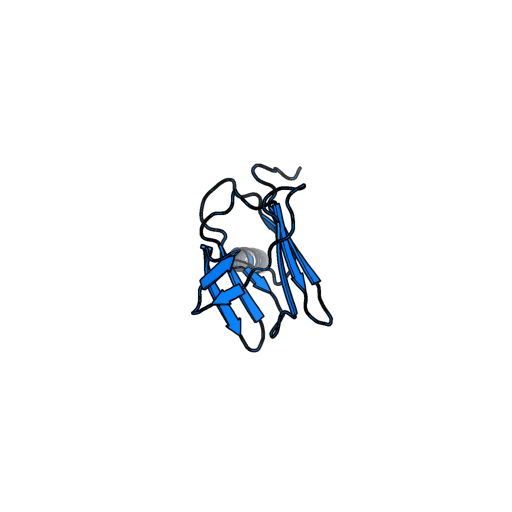21 8.552 -5.423 1.00 88.44 102 GLY A CA 1
ATOM 775 C C . GLY A 1 102 ? 1.901 8.386 -6.483 1.00 88.44 102 GLY A C 1
ATOM 776 O O . GLY A 1 102 ? 3.065 8.128 -6.170 1.00 88.44 102 GLY A O 1
ATOM 777 N N . SER A 1 103 ? 1.525 8.574 -7.741 1.00 85.88 103 SER A N 1
ATOM 778 C CA . SER A 1 103 ? 2.421 8.858 -8.863 1.00 8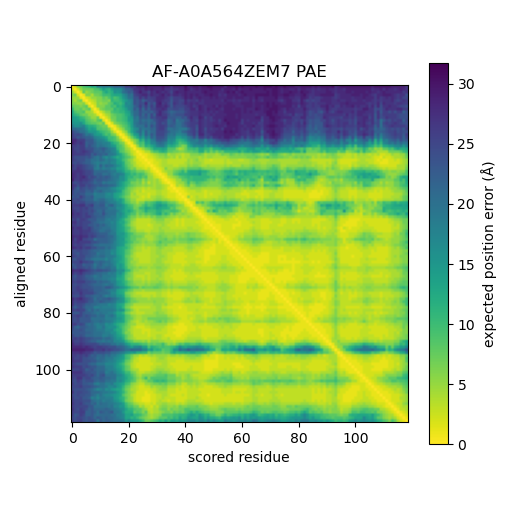5.88 103 SER A CA 1
ATOM 779 C C . SER A 1 103 ? 2.296 10.340 -9.250 1.00 85.88 103 SER A C 1
ATOM 781 O O . SER A 1 103 ? 1.688 11.133 -8.530 1.00 85.88 103 SER A O 1
ATOM 783 N N . LYS A 1 104 ? 2.887 10.754 -10.377 1.00 82.62 104 LYS A N 1
ATOM 784 C CA . LYS A 1 104 ? 2.699 12.123 -10.896 1.00 82.62 104 LYS A CA 1
ATOM 785 C C . LYS A 1 104 ? 1.263 12.393 -11.361 1.00 82.62 104 LYS A C 1
ATOM 787 O O . LYS A 1 104 ? 0.856 13.548 -11.384 1.00 82.62 104 LYS A O 1
ATOM 792 N N . THR A 1 105 ? 0.539 11.356 -11.771 1.00 83.00 105 THR A N 1
ATOM 793 C CA . THR A 1 105 ? -0.753 11.470 -12.467 1.00 83.00 105 THR A CA 1
ATOM 794 C C . THR A 1 105 ? -1.906 10.846 -11.696 1.00 83.00 105 THR A C 1
ATOM 796 O O . THR A 1 105 ? -3.052 11.210 -11.930 1.00 83.00 105 THR A O 1
ATOM 799 N N . GLU A 1 106 ? -1.629 9.909 -10.791 1.00 85.94 106 GLU A N 1
ATOM 800 C CA . GLU A 1 106 ? -2.651 9.101 -10.128 1.00 85.94 106 GLU A CA 1
ATOM 801 C C . GLU A 1 106 ? -2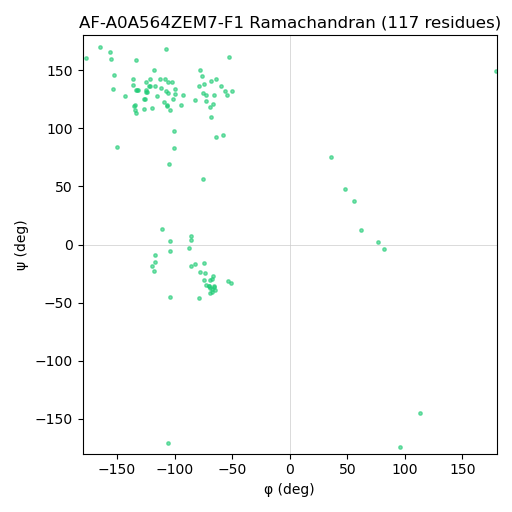.365 8.992 -8.631 1.00 85.94 106 GLU A C 1
ATOM 803 O O . GLU A 1 106 ? -1.216 8.863 -8.206 1.00 85.94 106 GLU A O 1
ATOM 808 N N . ILE A 1 107 ? -3.425 9.019 -7.826 1.00 88.50 107 ILE A N 1
ATOM 809 C CA . ILE A 1 107 ? -3.365 8.780 -6.386 1.00 88.50 107 ILE A CA 1
ATOM 810 C C . ILE A 1 107 ? -4.358 7.670 -6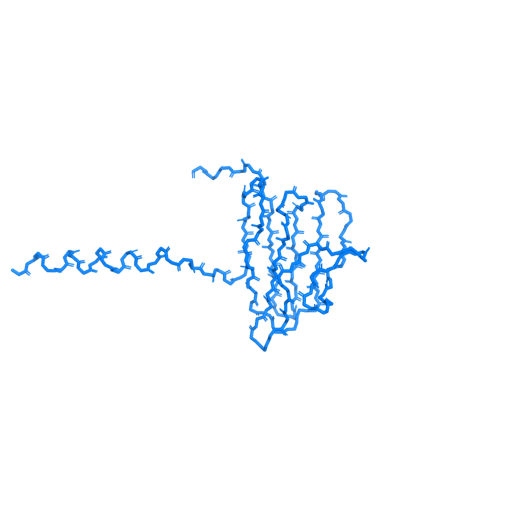.064 1.00 88.50 107 ILE A C 1
ATOM 812 O O . ILE A 1 107 ? -5.543 7.772 -6.374 1.00 88.50 107 ILE A O 1
ATOM 816 N N . TYR A 1 108 ? -3.865 6.620 -5.420 1.00 90.75 108 TYR A N 1
ATOM 817 C CA . TYR A 1 108 ? -4.659 5.513 -4.916 1.00 90.75 108 TYR A CA 1
ATOM 818 C C . TYR A 1 108 ? -4.732 5.566 -3.398 1.00 90.75 108 TYR A C 1
ATOM 820 O O . TYR A 1 108 ? -3.753 5.883 -2.713 1.00 90.75 108 TYR A O 1
ATOM 828 N N . THR A 1 109 ? -5.899 5.218 -2.869 1.00 90.75 109 THR A N 1
ATOM 829 C CA . THR A 1 109 ? -6.164 5.209 -1.435 1.00 90.75 109 THR A CA 1
ATOM 830 C C . THR A 1 109 ? -6.815 3.905 -1.024 1.00 90.75 109 THR A C 1
ATOM 832 O O . THR A 1 109 ? -7.764 3.434 -1.647 1.00 90.75 109 THR A O 1
ATOM 835 N N . ILE A 1 110 ? -6.292 3.320 0.044 1.00 90.69 110 ILE A N 1
ATOM 836 C CA . ILE A 1 110 ? -6.791 2.081 0.612 1.00 90.69 110 ILE A CA 1
ATOM 837 C C . ILE A 1 110 ? -7.204 2.398 2.032 1.00 90.69 110 ILE A C 1
ATOM 839 O O . ILE A 1 110 ? -6.372 2.807 2.845 1.00 90.69 110 ILE A O 1
ATOM 843 N N . TYR A 1 111 ? -8.490 2.230 2.301 1.00 89.50 111 TYR A N 1
ATOM 844 C CA . TYR A 1 111 ? -9.064 2.464 3.612 1.00 89.50 111 TYR A CA 1
ATOM 845 C C . TYR A 1 111 ? -9.237 1.134 4.337 1.00 89.50 111 TYR A C 1
ATOM 847 O O . TYR A 1 111 ? -9.801 0.190 3.787 1.00 89.50 111 TYR A O 1
ATOM 855 N N . PHE A 1 112 ? -8.752 1.055 5.567 1.00 88.31 112 PHE A N 1
ATOM 856 C CA . PHE A 1 112 ? -8.867 -0.138 6.397 1.00 88.31 112 PHE A CA 1
ATOM 857 C C . PHE A 1 112 ? -10.017 0.080 7.384 1.00 88.31 112 PHE A C 1
ATOM 859 O O . PHE A 1 112 ? -9.868 0.753 8.405 1.00 88.31 112 PHE A O 1
ATOM 866 N N . ALA A 1 113 ? -11.186 -0.460 7.044 1.00 86.50 113 ALA A N 1
ATOM 867 C CA . ALA A 1 113 ? -12.427 -0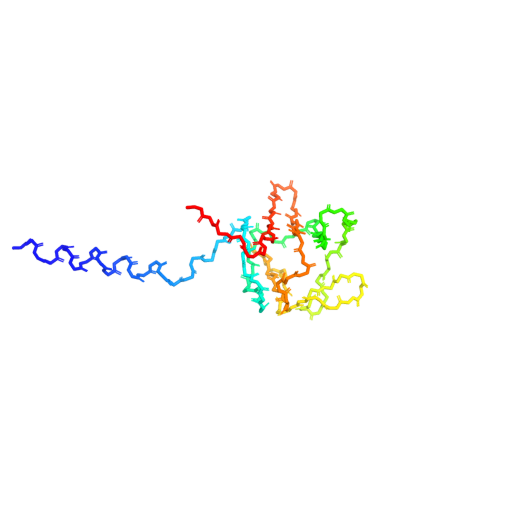.341 7.802 1.00 86.50 113 ALA A CA 1
ATOM 868 C C . ALA A 1 113 ? -12.719 -1.651 8.533 1.00 86.50 113 ALA A C 1
ATOM 870 O O . ALA A 1 113 ? -13.643 -2.385 8.177 1.00 86.50 113 ALA A O 1
ATOM 871 N N . LYS A 1 114 ? -11.896 -1.962 9.535 1.00 80.50 114 LYS A N 1
ATOM 872 C CA . LYS A 1 114 ? -12.026 -3.191 10.319 1.00 80.50 114 LYS A CA 1
ATOM 873 C C . LYS A 1 114 ? -13.467 -3.378 10.815 1.00 80.50 114 LYS A C 1
ATOM 875 O O . LYS A 1 114 ? -14.049 -2.440 11.357 1.00 80.50 114 LYS A O 1
ATOM 880 N N . ASP A 1 115 ? -14.014 -4.579 10.632 1.00 76.12 115 ASP A N 1
ATOM 881 C CA . ASP A 1 115 ? -15.354 -4.975 11.099 1.00 76.12 115 ASP A CA 1
ATOM 882 C C . ASP A 1 115 ? -16.514 -4.160 10.486 1.00 76.12 115 ASP A C 1
ATOM 884 O O . ASP A 1 115 ? -17.658 -4.245 10.941 1.00 76.12 115 ASP A O 1
ATOM 888 N N . CYS A 1 116 ? -16.251 -3.384 9.430 1.00 79.38 116 CYS A N 1
ATOM 889 C CA . CYS A 1 116 ? -17.281 -2.625 8.738 1.00 79.38 116 CYS A CA 1
ATOM 890 C C . CYS A 1 116 ? -18.129 -3.551 7.858 1.00 79.38 116 CYS A C 1
ATOM 892 O O . CYS A 1 116 ? -17.609 -4.329 7.055 1.00 79.38 116 CYS A O 1
ATOM 894 N N . LYS A 1 117 ? -19.452 -3.440 7.997 1.00 74.50 117 LYS A N 1
ATOM 895 C CA . LYS A 1 117 ? -20.434 -4.080 7.120 1.00 74.50 117 LYS A CA 1
ATOM 896 C C . LYS A 1 117 ? -21.091 -2.996 6.281 1.00 74.50 117 LYS A C 1
ATOM 898 O O . LYS A 1 117 ? -21.643 -2.048 6.837 1.00 74.50 117 LYS A O 1
ATOM 903 N N . PHE A 1 118 ? -21.012 -3.133 4.963 1.00 72.94 118 PHE A N 1
ATOM 904 C CA . PHE A 1 118 ? -21.781 -2.287 4.061 1.00 72.94 118 PHE A CA 1
ATOM 905 C C . PHE A 1 118 ? -23.252 -2.740 4.088 1.00 72.94 118 PHE A C 1
ATOM 907 O O . PHE A 1 118 ? -23.483 -3.950 4.168 1.00 72.94 118 PHE A O 1
ATOM 914 N N . PRO A 1 119 ? -24.214 -1.800 4.115 1.00 67.81 119 PRO A N 1
ATOM 915 C CA . PRO A 1 119 ? -25.642 -2.112 4.088 1.00 67.81 119 PRO A CA 1
ATOM 916 C C . PRO A 1 119 ? -26.074 -2.791 2.784 1.00 67.81 119 PRO A C 1
ATOM 918 O O . PRO A 1 119 ? -25.418 -2.555 1.742 1.00 67.81 119 PRO A O 1
#

Nearest PDB structures (foldseek):
  8v93-assembly1_C  TM=6.143E-01  e=4.615E-01  Mus musculus
  7whd-assembly1_K  TM=5.359E-01  e=1.278E+00  Homo sapiens
  2eny-assembly1_A  TM=5.189E-01  e=1.962E+00  Homo sapiens
  4yxw-assembly1_E  TM=2.451E-01  e=3.733E+00  Bos taurus

Sequence (119 aa):
MIQLAFMMVCLFSSTFAQSGEVLGSRVITDSSGRVGPMLFKSSFPNTMSLQKTPNSKWKVLKIVNGSCTMGGRIVGGPCEVKKDFTLITFNEVPNYHLLMIGSKTEIYTIYFAKDCKFP

Organism: Hymenolepis diminuta (NCBI:txid6216)

Foldseek 3Di:
DPVVVVVVVVVVVVVVVPDPQDAFADEAAAQKFKDPKHKHQDLDFPFKWFAQDPPGDIWGWDQDPQFTDTPRDTFAGRWDRHRGITITIGGIQHRTAKIWTHDPVDIGIYGYNYNDDDD

Solvent-accessible surface area (backbone atoms only — not comparable to full-atom values): 6688 Å² total; per-residue (Å²): 140,66,71,67,61,57,57,52,57,53,55,62,57,58,64,64,72,64,74,75,79,67,69,47,61,48,77,44,38,58,67,62,53,59,42,68,81,40,46,30,82,35,47,65,61,78,39,39,34,37,21,47,42,95,86,47,73,74,38,62,48,42,76,53,95,46,24,28,28,46,92,91,39,79,55,20,53,66,18,47,75,39,89,66,27,26,39,45,18,33,58,58,41,69,66,41,30,36,40,39,42,25,40,99,87,52,75,33,46,36,38,42,42,61,75,58,75,84,132

Mean predicted aligned error: 10.21 Å

pLDDT: mean 79.39, std 15.68, range [35.53, 94.75]